Protein AF-A0A0A0B5M6-F1 (afdb_monomer_lite)

InterPro domains:
  IPR036702 ComB-like superfamily [G3DSA:3.90.1560.10] (45-138)
  IPR036702 ComB-like superfamily [SSF142823] (35-129)

Radius of gyration: 24.49 Å; chains: 1; bounding box: 53×31×74 Å

Sequence (138 aa):
MPPNAGRWFTPARARQTGRVTSRDATSAHAQAGHRVRFDWALDGALAVAAGADVAVVVDVLSFTTAVGVALDAGTEVLPYRWADPTAAAFAERHDAVLALPRSVAGPDDLSLSPASIRAASGARAASRVPAASGARAA

Secondary structure (DSSP, 8-state):
--------PPPP---------------TT--TT-SS----HHHHHHHHHTT-S------SSSHHHHHHHHHHTT--EEEE-TT-TTHHHHHHHTT-EEPBPTTT--TTS-BSSHHHHHHTTT--EEEE--GGG-----

pLDDT: mean 72.97, std 17.8, range [26.86, 92.81]

Structure (mmCIF, N/CA/C/O backbone):
data_AF-A0A0A0B5M6-F1
#
_entry.id   AF-A0A0A0B5M6-F1
#
loop_
_atom_site.group_PDB
_atom_site.id
_atom_site.type_symbol
_atom_site.label_atom_id
_atom_site.label_alt_id
_atom_site.label_comp_id
_atom_site.label_asym_id
_atom_site.label_entity_id
_atom_site.label_seq_id
_atom_site.pdbx_PDB_ins_code
_atom_site.Cartn_x
_atom_site.Cartn_y
_atom_site.Cartn_z
_atom_site.occupancy
_atom_site.B_iso_or_equiv
_atom_site.auth_seq_id
_atom_site.auth_comp_id
_atom_site.auth_asym_id
_atom_site.auth_atom_id
_atom_site.pdbx_PDB_model_num
ATOM 1 N N . MET A 1 1 ? 37.784 -22.120 53.382 1.00 26.86 1 MET A N 1
ATOM 2 C CA . MET A 1 1 ? 36.953 -21.602 54.497 1.00 26.86 1 MET A CA 1
ATOM 3 C C . MET A 1 1 ? 36.573 -20.149 54.178 1.00 26.86 1 MET A C 1
ATOM 5 O O . MET A 1 1 ? 37.345 -19.532 53.459 1.00 26.86 1 MET A O 1
ATOM 9 N N . PRO A 1 2 ? 35.404 -19.646 54.619 1.00 50.84 2 PRO A N 1
ATOM 10 C CA . PRO A 1 2 ? 34.186 -19.391 53.809 1.00 50.84 2 PRO A CA 1
ATOM 11 C C . PRO A 1 2 ? 33.722 -17.906 53.977 1.00 50.84 2 PRO A C 1
ATOM 13 O O . PRO A 1 2 ? 34.614 -17.101 54.231 1.00 50.84 2 PRO A O 1
ATOM 16 N N . PRO A 1 3 ? 32.427 -17.470 54.008 1.00 48.94 3 PRO A N 1
ATOM 17 C CA . PRO A 1 3 ? 31.139 -17.843 53.357 1.00 48.94 3 PRO A CA 1
ATOM 18 C C . PRO A 1 3 ? 30.367 -16.628 52.724 1.00 48.94 3 PRO A C 1
ATOM 20 O O . PRO A 1 3 ? 30.765 -15.486 52.920 1.00 48.94 3 PRO A O 1
ATOM 23 N N . ASN A 1 4 ? 29.227 -16.870 52.035 1.00 37.28 4 ASN A N 1
ATOM 24 C CA . ASN A 1 4 ? 27.946 -16.088 52.021 1.00 37.28 4 ASN A CA 1
ATOM 25 C C . ASN A 1 4 ? 27.079 -16.603 50.833 1.00 37.28 4 ASN A C 1
ATOM 27 O O . ASN A 1 4 ? 27.496 -16.451 49.694 1.00 37.28 4 ASN A O 1
ATOM 31 N N . ALA A 1 5 ? 25.972 -17.355 50.933 1.00 36.88 5 ALA A N 1
ATOM 32 C CA . ALA A 1 5 ? 24.769 -17.337 51.786 1.00 36.88 5 ALA A CA 1
ATOM 33 C C . ALA A 1 5 ? 23.761 -16.193 51.514 1.00 36.88 5 ALA A C 1
ATOM 35 O O . ALA A 1 5 ? 23.427 -15.427 52.411 1.00 36.88 5 ALA A O 1
ATOM 36 N N . GLY A 1 6 ? 23.189 -16.141 50.301 1.00 29.83 6 GLY A N 1
ATOM 37 C CA . GLY A 1 6 ? 22.062 -15.260 49.963 1.00 29.83 6 GLY A CA 1
ATOM 38 C C . GLY A 1 6 ? 20.903 -16.002 49.289 1.00 29.83 6 GLY A C 1
ATOM 39 O O . GLY A 1 6 ? 20.967 -16.327 48.111 1.00 29.83 6 GLY A O 1
ATOM 40 N N . ARG A 1 7 ? 19.854 -16.276 50.072 1.00 37.09 7 ARG A N 1
ATOM 41 C CA . ARG A 1 7 ? 18.524 -16.804 49.708 1.00 37.09 7 ARG A CA 1
ATOM 42 C C . ARG A 1 7 ? 17.975 -16.284 48.367 1.00 37.09 7 ARG A C 1
ATOM 44 O O . ARG A 1 7 ? 17.699 -15.095 48.250 1.00 37.09 7 ARG A O 1
ATOM 51 N N . TRP A 1 8 ? 17.620 -17.191 47.455 1.00 32.69 8 TRP A N 1
ATOM 52 C CA . TRP A 1 8 ? 16.614 -16.917 46.425 1.00 32.69 8 TRP A CA 1
ATOM 53 C C . TRP A 1 8 ? 15.273 -17.472 46.897 1.00 32.69 8 TRP A C 1
ATOM 55 O O . TRP A 1 8 ? 15.108 -18.669 47.121 1.00 32.69 8 TRP A O 1
ATOM 65 N N . PHE A 1 9 ? 14.348 -16.551 47.145 1.00 36.62 9 PHE A N 1
ATOM 66 C CA . PHE A 1 9 ? 12.980 -16.809 47.564 1.00 36.62 9 PHE A CA 1
ATOM 67 C C . PHE A 1 9 ? 12.244 -17.716 46.570 1.00 36.62 9 PHE A C 1
ATOM 69 O O . PHE A 1 9 ? 12.148 -17.408 45.386 1.00 36.62 9 PHE A O 1
ATOM 76 N N . THR A 1 10 ? 11.632 -18.781 47.080 1.00 40.97 10 THR A N 1
ATOM 77 C CA . THR A 1 10 ? 10.501 -19.461 46.444 1.00 40.97 10 THR A CA 1
ATOM 78 C C . THR A 1 10 ? 9.261 -18.579 46.617 1.00 40.97 10 THR A C 1
ATOM 80 O O . THR A 1 10 ? 8.893 -18.305 47.764 1.00 40.97 10 THR A O 1
ATOM 83 N N . PRO A 1 11 ? 8.563 -18.133 45.559 1.00 37.88 11 PRO A N 1
ATOM 84 C CA . PRO A 1 11 ? 7.251 -17.543 45.754 1.00 37.88 11 PRO A CA 1
ATOM 85 C C . PRO A 1 11 ? 6.245 -18.668 46.018 1.00 37.88 11 PRO A C 1
ATOM 87 O O . PRO A 1 11 ? 6.011 -19.546 45.185 1.00 37.88 11 PRO A O 1
ATOM 90 N N . ALA A 1 12 ? 5.651 -18.638 47.208 1.00 40.06 12 ALA A N 1
ATOM 91 C CA . ALA A 1 12 ? 4.461 -19.407 47.523 1.00 40.06 12 ALA A CA 1
ATOM 92 C C . ALA A 1 12 ? 3.335 -19.009 46.553 1.00 40.06 12 ALA A C 1
ATOM 94 O O . ALA A 1 12 ? 3.036 -17.826 46.382 1.00 40.06 12 ALA A O 1
ATOM 95 N N . ARG A 1 13 ? 2.697 -20.000 45.917 1.00 48.34 13 ARG A N 1
ATOM 96 C CA . ARG A 1 13 ? 1.476 -19.795 45.126 1.00 48.34 13 ARG A CA 1
ATOM 97 C C . ARG A 1 13 ? 0.351 -19.348 46.058 1.00 48.34 13 ARG A C 1
ATOM 99 O O . ARG A 1 13 ? -0.307 -20.180 46.679 1.00 48.34 13 ARG A O 1
ATOM 106 N N . ALA A 1 14 ? 0.095 -18.048 46.113 1.00 41.50 14 ALA A N 1
ATOM 107 C CA . ALA A 1 14 ? -1.172 -17.538 46.606 1.00 41.50 14 ALA A CA 1
ATOM 108 C C . ALA A 1 14 ? -2.252 -17.863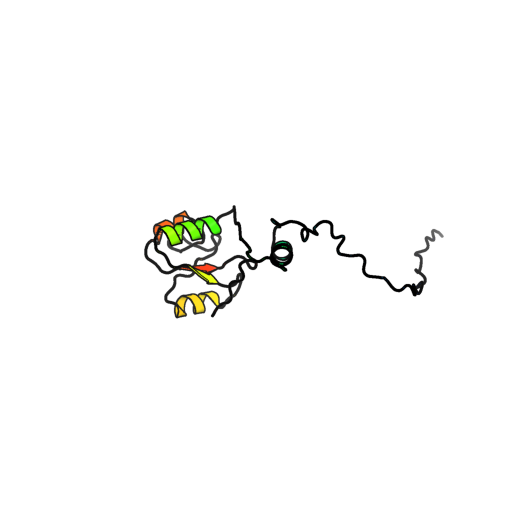 45.563 1.00 41.50 14 ALA A C 1
ATOM 110 O O . ALA A 1 14 ? -2.251 -17.331 44.452 1.00 41.50 14 ALA A O 1
ATOM 111 N N . ARG A 1 15 ? -3.168 -18.777 45.901 1.00 51.28 15 ARG A N 1
ATOM 112 C CA . ARG A 1 15 ? -4.428 -18.936 45.166 1.00 51.28 15 ARG A CA 1
ATOM 113 C C . ARG A 1 15 ? -5.233 -17.658 45.375 1.00 51.28 15 ARG A C 1
ATOM 115 O O . ARG A 1 15 ? -5.810 -17.464 46.439 1.00 51.28 15 ARG A O 1
ATOM 122 N N . GLN A 1 16 ? -5.263 -16.792 44.370 1.00 51.41 16 GLN A N 1
ATOM 123 C CA . GLN A 1 16 ? -6.144 -15.633 44.369 1.00 51.41 16 GLN A CA 1
ATOM 124 C C . GLN A 1 16 ? -7.482 -16.048 43.751 1.00 51.41 16 GLN A C 1
ATOM 126 O O . GLN A 1 16 ? -7.707 -15.952 42.549 1.00 51.41 16 GLN A O 1
ATOM 131 N N . THR A 1 17 ? -8.370 -16.580 44.589 1.00 52.09 17 THR A N 1
ATOM 132 C CA . THR A 1 17 ? -9.794 -16.725 44.275 1.00 52.09 17 THR A CA 1
ATOM 133 C C . THR A 1 17 ? -10.453 -15.360 44.423 1.00 52.09 17 THR A C 1
ATOM 135 O O . THR A 1 17 ? -10.958 -15.007 45.485 1.00 52.09 17 THR A O 1
ATOM 138 N N . GLY A 1 18 ? -10.405 -14.576 43.352 1.00 38.38 18 GLY A N 1
ATOM 139 C CA . GLY A 1 18 ? -11.170 -13.349 43.194 1.00 38.38 18 GLY A CA 1
ATOM 140 C C . GLY A 1 18 ? -11.705 -13.315 41.773 1.00 38.38 18 GLY A C 1
ATOM 141 O O . GLY A 1 18 ? -10.935 -13.389 40.819 1.00 38.38 18 GLY A O 1
ATOM 142 N N . ARG A 1 19 ? -13.027 -13.257 41.619 1.00 50.75 19 ARG A N 1
ATOM 143 C CA . ARG A 1 19 ? -13.675 -13.043 40.324 1.00 50.75 19 ARG A CA 1
ATOM 144 C C . ARG A 1 19 ? -13.234 -11.668 39.822 1.00 50.75 19 ARG A C 1
ATOM 146 O O . ARG A 1 19 ? -13.712 -10.654 40.318 1.00 50.75 19 ARG A O 1
ATOM 153 N N . VAL A 1 20 ? -12.290 -11.641 38.883 1.00 48.09 20 VAL A N 1
ATOM 154 C CA . VAL A 1 20 ? -11.903 -10.421 38.172 1.00 48.09 20 VAL A CA 1
ATOM 155 C C . VAL A 1 20 ? -13.091 -10.042 37.297 1.00 48.09 20 VAL A C 1
ATOM 157 O O . VAL A 1 20 ? -13.305 -10.619 36.235 1.00 48.09 20 VAL A O 1
ATOM 160 N N . THR A 1 21 ? -13.920 -9.116 37.772 1.00 47.16 21 THR A N 1
ATOM 161 C CA . THR A 1 21 ? -14.826 -8.376 36.895 1.00 47.16 21 THR A CA 1
ATOM 162 C C . THR A 1 21 ? -13.942 -7.573 35.950 1.00 47.16 21 THR A C 1
ATOM 164 O O . THR A 1 21 ? -13.091 -6.809 36.409 1.00 47.16 21 THR A O 1
ATOM 167 N N . SER A 1 22 ? -14.070 -7.844 34.652 1.00 46.47 22 SER A N 1
ATOM 168 C CA . SER A 1 22 ? -13.260 -7.280 33.574 1.00 46.47 22 SER A CA 1
ATOM 169 C C . SER A 1 22 ? -13.116 -5.773 33.743 1.00 46.47 22 SER A C 1
ATOM 171 O O . SER A 1 22 ? -14.083 -5.025 33.629 1.00 46.47 22 SER A O 1
ATOM 173 N N . ARG A 1 23 ? -11.897 -5.334 34.054 1.00 47.38 23 ARG A N 1
ATOM 174 C CA . ARG A 1 23 ? -11.530 -3.926 34.006 1.00 47.38 23 ARG A CA 1
ATOM 175 C C . ARG A 1 23 ? -11.517 -3.559 32.522 1.00 47.38 23 ARG A C 1
ATOM 177 O O . ARG A 1 23 ? -10.658 -4.051 31.792 1.00 47.38 23 ARG A O 1
ATOM 184 N N . ASP A 1 24 ? -12.515 -2.800 32.083 1.00 49.19 24 ASP A N 1
ATOM 185 C CA . ASP A 1 24 ? -12.623 -2.312 30.712 1.00 49.19 24 ASP A CA 1
ATOM 186 C C . ASP A 1 24 ? -11.308 -1.651 30.275 1.00 49.19 24 ASP A C 1
ATOM 188 O O . ASP A 1 24 ? -10.803 -0.733 30.925 1.00 49.19 24 ASP A O 1
ATOM 192 N N . ALA A 1 25 ? -10.744 -2.206 29.200 1.00 47.78 25 ALA A N 1
ATOM 193 C CA . ALA A 1 25 ? -9.765 -1.648 28.271 1.00 47.78 25 ALA A CA 1
ATOM 194 C C . ALA A 1 25 ? -8.979 -0.405 28.739 1.00 47.78 25 ALA A C 1
ATOM 196 O O . ALA A 1 25 ? -9.030 0.647 28.113 1.00 47.78 25 ALA A O 1
ATOM 197 N N . THR A 1 26 ? -8.184 -0.525 29.802 1.00 47.97 26 THR A N 1
ATOM 198 C CA . THR A 1 26 ? -7.193 0.498 30.172 1.00 47.97 26 THR A CA 1
ATOM 199 C C . THR A 1 26 ? -5.833 0.112 29.592 1.00 47.97 26 THR A C 1
ATOM 201 O O . THR A 1 26 ? -4.875 -0.137 30.319 1.00 47.97 26 THR A O 1
ATOM 204 N N . SER A 1 27 ? -5.747 -0.014 28.264 1.00 59.97 27 SER A N 1
ATOM 205 C CA . SER A 1 27 ? -4.439 0.039 27.607 1.00 59.97 27 SER A CA 1
ATOM 206 C C . SER A 1 27 ? -4.095 1.515 27.396 1.00 59.97 27 SER A C 1
ATOM 208 O O . SER A 1 27 ? -4.981 2.320 27.106 1.00 59.97 27 SER A O 1
ATOM 210 N N . ALA A 1 28 ? -2.819 1.888 27.508 1.00 52.88 28 ALA A N 1
ATOM 211 C CA . ALA A 1 28 ? -2.354 3.243 27.186 1.00 52.88 28 ALA A CA 1
ATOM 212 C C . ALA A 1 28 ? -2.630 3.655 25.716 1.00 52.88 28 ALA A C 1
ATOM 214 O O . ALA A 1 28 ? -2.394 4.799 25.346 1.00 52.88 28 ALA A O 1
ATOM 215 N N . HIS A 1 29 ? -3.161 2.734 24.898 1.00 57.59 29 HIS A N 1
ATOM 216 C CA . HIS A 1 29 ? -3.501 2.887 23.484 1.00 57.59 29 HIS A CA 1
ATOM 217 C C . HIS A 1 29 ? -5.011 2.735 23.211 1.00 57.59 29 HIS A C 1
ATOM 219 O O . HIS A 1 29 ? -5.414 2.560 22.062 1.00 57.59 29 HIS A O 1
ATOM 225 N N . ALA A 1 30 ? -5.871 2.747 24.237 1.00 68.25 30 ALA A N 1
ATOM 226 C CA . ALA A 1 30 ? -7.312 2.571 24.060 1.00 68.25 30 ALA A CA 1
ATOM 227 C C . ALA A 1 30 ? -7.946 3.812 23.402 1.00 68.25 30 ALA A C 1
ATOM 229 O O . ALA A 1 30 ? -8.447 4.711 24.069 1.00 68.25 30 ALA A O 1
ATOM 230 N N . GLN A 1 31 ? -7.935 3.855 22.068 1.00 81.44 31 GLN A N 1
ATOM 231 C CA . GLN A 1 31 ? -8.477 4.970 21.285 1.00 81.44 31 GLN A CA 1
ATOM 232 C C . GLN A 1 31 ? -9.967 4.804 20.931 1.00 81.44 31 GLN A C 1
ATOM 234 O O . GLN A 1 31 ? -10.516 5.630 20.211 1.00 81.44 31 GLN A O 1
ATOM 239 N N . ALA A 1 32 ? -10.638 3.755 21.424 1.00 78.94 32 ALA A N 1
ATOM 240 C CA . ALA A 1 32 ? -11.996 3.369 21.015 1.00 78.94 32 ALA A CA 1
ATOM 241 C C . ALA A 1 32 ? -13.062 4.469 21.203 1.00 78.94 32 ALA A C 1
ATOM 243 O O . ALA A 1 32 ? -14.040 4.500 20.464 1.00 78.94 32 ALA A O 1
ATOM 244 N N . GLY A 1 33 ? -12.868 5.388 22.157 1.00 83.06 33 GLY A N 1
ATOM 245 C CA . GLY A 1 33 ? -13.765 6.529 22.374 1.00 83.06 33 GLY A CA 1
ATOM 246 C C . GLY A 1 33 ? -13.603 7.679 21.370 1.00 83.06 33 GLY A C 1
ATOM 247 O O . GLY A 1 33 ? -14.403 8.614 21.384 1.00 83.06 33 GLY A O 1
ATOM 248 N N . HIS A 1 34 ? -12.584 7.648 20.505 1.00 85.75 34 HIS A N 1
ATOM 249 C CA . HIS A 1 34 ? -12.309 8.710 19.541 1.00 85.75 34 HIS A CA 1
ATOM 250 C C . HIS A 1 34 ? -12.856 8.377 18.152 1.00 85.75 34 HIS A C 1
ATOM 252 O O . HIS A 1 34 ? -12.686 7.274 17.635 1.00 85.75 34 HIS A O 1
ATOM 258 N N . ARG A 1 35 ? -13.458 9.383 17.507 1.00 87.25 35 ARG A N 1
ATOM 259 C CA . ARG A 1 35 ? -13.944 9.276 16.120 1.00 87.25 35 ARG A CA 1
ATOM 260 C C . ARG A 1 35 ? -12.809 9.091 15.114 1.00 87.25 35 ARG A C 1
ATOM 262 O O . ARG A 1 35 ? -12.973 8.371 14.139 1.00 87.25 35 ARG A O 1
ATOM 269 N N . VAL A 1 36 ? -11.683 9.759 15.350 1.00 90.25 36 VAL A N 1
ATOM 270 C CA . VAL A 1 36 ? -10.459 9.619 14.560 1.00 90.25 36 VAL A CA 1
ATOM 271 C C . VAL A 1 36 ? -9.415 8.987 15.460 1.00 90.25 36 VAL A C 1
ATOM 273 O O . VAL A 1 36 ? -9.172 9.470 16.564 1.00 90.25 36 VAL A O 1
ATOM 276 N N . ARG A 1 37 ? -8.837 7.892 14.981 1.00 91.19 37 ARG A N 1
ATOM 277 C CA . ARG A 1 37 ? -7.844 7.080 15.678 1.00 91.19 37 ARG A CA 1
ATOM 278 C C . ARG A 1 37 ? -6.654 6.921 14.748 1.00 91.19 37 ARG A C 1
ATOM 280 O O . ARG A 1 37 ? -6.843 6.846 13.534 1.00 91.19 37 ARG A O 1
ATOM 287 N N . PHE A 1 38 ? -5.450 6.880 15.292 1.00 90.88 38 PHE A N 1
ATOM 288 C CA . PHE A 1 38 ? -4.250 6.664 14.493 1.00 90.88 38 PHE A CA 1
ATOM 289 C C . PHE A 1 38 ? -3.231 5.876 15.301 1.00 90.88 38 PHE A C 1
ATOM 291 O O . PHE A 1 38 ? -3.114 6.050 16.510 1.00 90.88 38 PHE A O 1
ATOM 298 N N . ASP A 1 39 ? -2.483 5.018 14.630 1.00 89.62 39 ASP A N 1
ATOM 299 C CA . ASP A 1 39 ? -1.400 4.267 15.246 1.00 89.62 39 ASP A CA 1
ATOM 300 C C . ASP A 1 39 ? -0.422 3.819 14.153 1.00 89.62 39 ASP A C 1
ATOM 302 O O . ASP A 1 39 ? -0.653 4.051 12.961 1.00 89.62 39 ASP A O 1
ATOM 306 N N . TRP A 1 40 ? 0.674 3.194 14.560 1.00 86.75 40 TRP A N 1
ATOM 307 C CA . TRP A 1 40 ? 1.756 2.762 13.688 1.00 86.75 40 TRP A CA 1
ATOM 308 C C . TRP A 1 40 ? 1.954 1.251 13.755 1.00 86.75 40 TRP A C 1
ATOM 310 O O . TRP A 1 40 ? 1.498 0.570 14.674 1.00 86.75 40 TRP A O 1
ATOM 320 N N . ALA A 1 41 ? 2.702 0.737 12.778 1.00 82.81 41 ALA A N 1
ATOM 321 C CA . ALA A 1 41 ? 2.975 -0.688 12.618 1.00 82.81 41 ALA A CA 1
ATOM 322 C C . ALA A 1 41 ? 1.698 -1.546 12.479 1.00 82.81 41 ALA A C 1
ATOM 324 O O . ALA A 1 41 ? 0.578 -1.046 12.378 1.00 82.81 41 ALA A O 1
ATOM 325 N N . LEU A 1 42 ? 1.879 -2.867 12.384 1.00 82.38 42 LEU A N 1
ATOM 326 C CA . LEU A 1 42 ? 0.780 -3.795 12.120 1.00 82.38 42 LEU A CA 1
ATOM 327 C C . LEU A 1 42 ? -0.206 -3.869 13.292 1.00 82.38 42 LEU A C 1
ATOM 329 O O . LEU A 1 42 ? -1.409 -3.781 13.072 1.00 82.38 42 LEU A O 1
ATOM 333 N N . ASP A 1 43 ? 0.295 -3.989 14.521 1.00 84.19 43 ASP A N 1
ATOM 334 C CA . ASP A 1 43 ? -0.556 -4.143 15.706 1.00 84.19 43 ASP A CA 1
ATOM 335 C C . ASP A 1 43 ? -1.427 -2.905 15.945 1.00 84.19 43 ASP A C 1
ATOM 337 O O . ASP A 1 43 ? -2.629 -3.027 16.186 1.00 84.19 43 ASP A O 1
ATOM 341 N N . GLY A 1 44 ? -0.848 -1.710 15.794 1.00 86.69 44 GLY A N 1
ATOM 342 C CA . GLY A 1 44 ? -1.581 -0.451 15.881 1.00 86.69 44 GLY A CA 1
ATOM 343 C C . GLY A 1 44 ? -2.635 -0.325 14.781 1.00 86.69 44 GLY A C 1
ATOM 344 O O . GLY A 1 44 ? -3.779 0.036 15.053 1.00 86.69 44 GLY A O 1
ATOM 345 N N . ALA A 1 45 ? -2.299 -0.703 13.544 1.00 85.88 45 ALA A N 1
ATOM 346 C CA . ALA A 1 45 ? -3.264 -0.694 12.451 1.00 85.88 45 ALA A CA 1
ATOM 347 C C . ALA A 1 45 ? -4.437 -1.658 12.688 1.00 85.88 45 ALA A C 1
ATOM 349 O O . ALA A 1 45 ? -5.584 -1.286 12.445 1.00 85.88 45 ALA A O 1
ATOM 350 N N . LEU A 1 46 ? -4.180 -2.866 13.204 1.00 85.94 46 LEU A N 1
ATOM 351 C CA . LEU A 1 46 ? -5.234 -3.822 13.562 1.00 85.94 46 LEU A CA 1
ATOM 352 C C . LEU A 1 46 ? -6.122 -3.284 14.693 1.00 85.94 46 LEU A C 1
ATOM 354 O O . LEU A 1 46 ? -7.345 -3.417 14.628 1.00 85.94 46 LEU A O 1
ATOM 358 N N . ALA A 1 47 ? -5.529 -2.634 15.697 1.00 86.50 47 ALA A N 1
ATOM 359 C CA . ALA A 1 47 ? -6.267 -2.015 16.796 1.00 86.50 47 ALA A CA 1
ATOM 360 C C . ALA A 1 47 ? -7.134 -0.828 16.336 1.00 86.50 47 ALA A C 1
ATOM 362 O O . ALA A 1 47 ? -8.271 -0.679 16.787 1.00 86.50 47 ALA A O 1
ATOM 363 N N . VAL A 1 48 ? -6.626 0.003 15.421 1.00 87.75 48 VAL A N 1
ATOM 364 C CA . VAL A 1 48 ? -7.364 1.138 14.844 1.00 87.75 48 VAL A CA 1
ATOM 365 C C . VAL A 1 48 ? -8.473 0.665 13.906 1.00 87.75 48 VAL A C 1
ATOM 367 O O . VAL A 1 48 ? -9.580 1.197 13.970 1.00 87.75 48 VAL A O 1
ATOM 370 N N . ALA A 1 49 ? -8.205 -0.338 13.068 1.00 86.75 49 ALA A N 1
ATOM 371 C CA . ALA A 1 49 ? -9.177 -0.873 12.116 1.00 86.75 49 ALA A CA 1
ATOM 372 C C . ALA A 1 49 ? -10.338 -1.606 12.806 1.00 86.75 49 ALA A C 1
ATOM 374 O O . ALA A 1 49 ? -11.451 -1.636 12.278 1.00 86.75 49 ALA A O 1
ATOM 375 N N . ALA A 1 50 ? -10.111 -2.178 13.993 1.00 85.69 50 ALA A N 1
ATOM 376 C CA . ALA A 1 50 ? -11.159 -2.831 14.765 1.00 85.69 50 ALA A CA 1
ATOM 377 C C . ALA A 1 50 ? -12.306 -1.850 15.079 1.00 85.69 50 ALA A C 1
ATOM 379 O O . ALA A 1 50 ? -12.137 -0.844 15.776 1.00 85.69 50 ALA A O 1
ATOM 380 N N . GLY A 1 51 ? -13.491 -2.142 14.536 1.00 83.88 51 GLY A N 1
ATOM 381 C CA . GLY A 1 51 ? -14.687 -1.312 14.699 1.00 83.88 51 GLY A CA 1
ATOM 382 C C . GLY A 1 51 ? -14.606 0.058 14.019 1.00 83.88 51 GLY A C 1
ATOM 383 O O . GLY A 1 51 ? -15.301 0.975 14.444 1.00 83.88 51 GLY A O 1
ATOM 384 N N . ALA A 1 52 ? -13.719 0.254 13.040 1.00 87.00 52 ALA A N 1
ATOM 385 C CA . ALA A 1 52 ? -13.730 1.439 12.185 1.00 87.00 52 ALA A CA 1
ATOM 386 C C . ALA A 1 52 ? -14.568 1.184 10.926 1.00 87.00 52 ALA A C 1
ATOM 388 O O . ALA A 1 52 ? -14.444 0.128 10.311 1.00 87.00 52 ALA A O 1
ATOM 389 N N . ASP A 1 53 ? -15.367 2.170 10.513 1.00 90.06 53 ASP A N 1
ATOM 390 C CA . ASP A 1 53 ? -16.077 2.119 9.226 1.00 90.06 53 ASP A CA 1
ATOM 391 C C . ASP A 1 53 ? -15.107 2.254 8.041 1.00 90.06 53 ASP A C 1
ATOM 393 O O . ASP A 1 53 ? -15.308 1.666 6.981 1.00 90.06 53 ASP A O 1
ATOM 397 N N . VAL A 1 54 ? -14.038 3.038 8.224 1.00 88.94 54 VAL A N 1
ATOM 398 C CA . VAL A 1 54 ? -13.007 3.316 7.218 1.00 88.94 54 VAL A CA 1
ATOM 399 C C . VAL A 1 54 ? -11.637 3.327 7.891 1.00 88.94 54 VAL A C 1
ATOM 401 O O . VAL A 1 54 ? -11.463 3.947 8.940 1.00 88.94 54 VAL A O 1
ATOM 404 N N . ALA A 1 55 ? -10.653 2.685 7.259 1.00 88.62 55 ALA A N 1
ATOM 405 C CA . ALA A 1 55 ? -9.248 2.748 7.648 1.00 88.62 55 ALA A CA 1
ATOM 406 C C . ALA A 1 55 ? -8.417 3.371 6.518 1.00 88.62 55 ALA A C 1
ATOM 408 O O . ALA A 1 55 ? -8.576 3.009 5.353 1.00 88.62 55 ALA A O 1
ATOM 409 N N . VAL A 1 56 ? -7.524 4.300 6.867 1.00 88.12 56 VAL A N 1
ATOM 410 C CA . VAL A 1 56 ? -6.633 4.982 5.918 1.00 88.12 56 VAL A CA 1
ATOM 411 C C . VAL A 1 56 ? -5.193 4.604 6.239 1.00 88.12 56 VAL A C 1
ATOM 413 O O . VAL A 1 56 ? -4.713 4.860 7.341 1.00 88.12 56 VAL A O 1
ATOM 416 N N . VAL A 1 57 ? -4.498 4.006 5.271 1.00 84.94 57 VAL A N 1
ATOM 417 C CA . VAL A 1 57 ? -3.059 3.734 5.374 1.00 84.94 57 VAL A CA 1
ATOM 418 C C . VAL A 1 57 ? -2.301 4.961 4.890 1.00 84.94 57 VAL A C 1
ATOM 420 O O . VAL A 1 57 ? -2.515 5.418 3.770 1.00 84.94 57 VAL A O 1
ATOM 423 N N . VAL A 1 58 ? -1.403 5.477 5.726 1.00 82.88 58 VAL A N 1
ATOM 424 C CA . VAL A 1 58 ? -0.508 6.587 5.389 1.00 82.88 58 VAL A CA 1
ATOM 425 C C . VAL A 1 58 ? 0.923 6.068 5.432 1.00 82.88 58 VAL A C 1
ATOM 427 O O . VAL A 1 58 ? 1.380 5.621 6.482 1.00 82.88 58 VAL A O 1
ATOM 430 N N . ASP A 1 59 ? 1.639 6.136 4.309 1.00 80.31 59 ASP A N 1
ATOM 431 C CA . ASP A 1 59 ? 3.080 5.883 4.275 1.00 80.31 59 ASP A CA 1
ATOM 432 C C . ASP A 1 59 ? 3.824 7.138 3.817 1.00 80.31 59 ASP A C 1
ATOM 434 O O . ASP A 1 59 ? 3.888 7.461 2.630 1.00 80.31 59 ASP A O 1
ATOM 438 N N . VAL A 1 60 ? 4.432 7.827 4.779 1.00 70.69 60 VAL A N 1
ATOM 439 C CA . VAL A 1 60 ? 5.243 9.023 4.528 1.00 70.69 60 VAL A CA 1
ATOM 440 C C . VAL A 1 60 ? 6.561 8.719 3.814 1.00 70.69 60 VAL A C 1
ATOM 442 O O . VAL A 1 60 ? 7.186 9.637 3.289 1.00 70.69 60 VAL A O 1
ATOM 445 N N . LEU A 1 61 ? 7.006 7.459 3.781 1.00 68.19 61 LEU A N 1
ATOM 446 C CA . LEU A 1 61 ? 8.324 7.115 3.266 1.00 68.19 61 LEU A CA 1
ATOM 447 C C . LEU A 1 61 ? 8.335 6.860 1.768 1.00 68.19 61 LEU A C 1
ATOM 449 O O . LEU A 1 61 ? 9.347 7.211 1.167 1.00 68.19 61 LEU A O 1
ATOM 453 N N . SER A 1 62 ? 7.282 6.302 1.146 1.00 71.44 62 SER A N 1
ATOM 454 C CA . SER A 1 62 ? 7.080 6.333 -0.323 1.00 71.44 62 SER A CA 1
ATOM 455 C C . SER A 1 62 ? 5.794 5.701 -0.843 1.00 71.44 62 SER A C 1
ATOM 457 O O . SER A 1 62 ? 5.354 6.096 -1.920 1.00 71.44 62 SER A O 1
ATOM 459 N N . PHE A 1 63 ? 5.234 4.693 -0.174 1.00 78.62 63 PHE A N 1
ATOM 460 C CA . PHE A 1 63 ? 4.246 3.801 -0.784 1.00 78.62 63 PHE A CA 1
ATOM 461 C C . PHE A 1 63 ? 2.987 4.538 -1.245 1.00 78.62 63 PHE A C 1
ATOM 463 O O . PHE A 1 63 ? 2.625 4.437 -2.414 1.00 78.62 63 PHE A O 1
ATOM 470 N N . THR A 1 64 ? 2.344 5.330 -0.381 1.00 80.62 64 THR A N 1
ATOM 471 C CA . THR A 1 64 ? 1.101 6.026 -0.762 1.00 80.62 64 THR A CA 1
ATOM 472 C C . THR A 1 64 ? 1.341 7.080 -1.839 1.00 80.62 64 THR A C 1
ATOM 474 O O . THR A 1 64 ? 0.512 7.247 -2.729 1.00 80.62 64 THR A O 1
ATOM 477 N N . THR A 1 65 ? 2.506 7.733 -1.826 1.00 85.56 65 THR A N 1
ATOM 478 C CA . THR A 1 65 ? 2.920 8.660 -2.891 1.00 85.56 65 THR A CA 1
ATOM 479 C C . THR A 1 65 ? 3.145 7.931 -4.216 1.00 85.56 65 THR A C 1
ATOM 481 O O . THR A 1 65 ? 2.742 8.420 -5.266 1.00 85.56 65 THR A O 1
ATOM 484 N N . ALA A 1 66 ? 3.780 6.761 -4.180 1.00 84.88 66 ALA A N 1
ATOM 485 C CA . ALA A 1 66 ? 4.045 5.929 -5.346 1.00 84.88 66 ALA A CA 1
ATOM 486 C C . ALA A 1 66 ? 2.734 5.425 -5.978 1.00 84.88 66 ALA A C 1
ATOM 488 O O . ALA A 1 66 ? 2.560 5.532 -7.188 1.00 84.88 66 ALA A O 1
ATOM 489 N N . VAL A 1 67 ? 1.781 4.972 -5.155 1.00 85.12 67 VAL A N 1
ATOM 490 C CA . VAL A 1 67 ? 0.437 4.583 -5.610 1.00 85.12 67 VAL A CA 1
ATOM 491 C C . VAL A 1 67 ? -0.301 5.768 -6.231 1.00 85.12 67 VAL A C 1
ATOM 493 O O . VAL A 1 67 ? -0.817 5.627 -7.333 1.00 85.12 67 VAL A O 1
ATOM 496 N N . GLY A 1 68 ? -0.314 6.938 -5.582 1.00 86.69 68 GLY A N 1
ATOM 497 C CA . GLY A 1 68 ? -0.956 8.134 -6.142 1.00 86.69 68 GLY A CA 1
ATOM 498 C C . GLY A 1 68 ? -0.386 8.510 -7.511 1.00 86.69 68 GLY A C 1
ATOM 499 O O . GLY A 1 68 ? -1.126 8.668 -8.471 1.00 86.69 68 GLY A O 1
ATOM 500 N N . VAL A 1 69 ? 0.943 8.526 -7.630 1.00 87.38 69 VAL A N 1
ATOM 501 C CA . VAL A 1 69 ? 1.637 8.795 -8.896 1.00 87.38 69 VAL A CA 1
ATOM 502 C C . VAL A 1 69 ? 1.324 7.756 -9.981 1.00 87.38 69 VAL A C 1
ATOM 504 O O . VAL A 1 69 ? 1.208 8.131 -11.144 1.00 87.38 69 VAL A O 1
ATOM 507 N N . ALA A 1 70 ? 1.189 6.473 -9.631 1.00 85.31 70 ALA A N 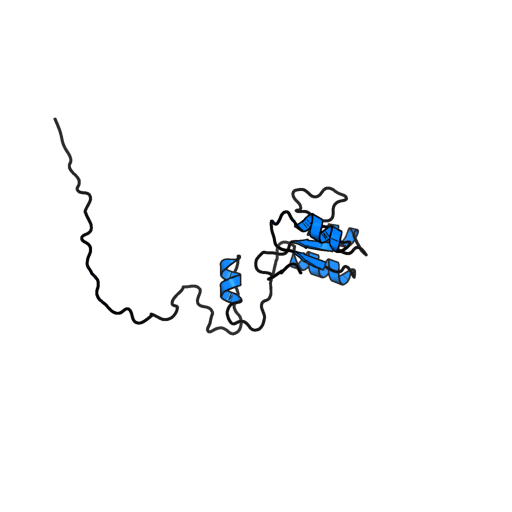1
ATOM 508 C CA . ALA A 1 70 ? 0.801 5.429 -10.582 1.00 85.31 70 ALA A CA 1
ATOM 509 C C . ALA A 1 70 ? -0.616 5.669 -11.117 1.00 85.31 70 ALA A C 1
ATOM 511 O O . ALA A 1 70 ? -0.838 5.657 -12.326 1.00 85.31 70 ALA A O 1
ATOM 512 N N . LEU A 1 71 ? -1.561 5.930 -10.211 1.00 88.12 71 LEU A N 1
ATOM 513 C CA . LEU A 1 71 ? -2.958 6.167 -10.561 1.00 88.12 71 LEU A CA 1
ATOM 514 C C . LEU A 1 71 ? -3.116 7.430 -11.418 1.00 88.12 71 LEU A C 1
ATOM 516 O O . LEU A 1 71 ? -3.821 7.390 -12.423 1.00 88.12 71 LEU A O 1
ATOM 520 N N . ASP A 1 72 ? -2.402 8.510 -11.085 1.00 87.44 72 ASP A N 1
ATOM 521 C CA . ASP A 1 72 ? -2.376 9.747 -11.879 1.00 87.44 72 ASP A CA 1
ATOM 522 C C . ASP A 1 72 ? -1.829 9.521 -13.301 1.00 87.44 72 ASP A C 1
ATOM 524 O O . ASP A 1 72 ? -2.223 10.212 -14.239 1.00 87.44 72 ASP A O 1
ATOM 528 N N . ALA A 1 73 ? -0.942 8.535 -13.480 1.00 84.12 73 ALA A N 1
ATOM 529 C CA . ALA A 1 73 ? -0.405 8.126 -14.778 1.00 84.12 73 ALA A CA 1
ATOM 530 C C . ALA A 1 73 ? -1.289 7.098 -15.519 1.00 84.12 73 ALA A C 1
ATOM 532 O O . ALA A 1 73 ? -0.912 6.627 -16.593 1.00 84.12 73 ALA A O 1
ATOM 533 N N . GLY A 1 74 ? -2.451 6.733 -14.964 1.00 83.50 74 GLY A N 1
ATOM 534 C CA . GLY A 1 74 ? -3.361 5.738 -15.541 1.00 83.50 74 GLY A CA 1
ATOM 535 C C . GLY A 1 74 ? -2.940 4.281 -15.317 1.00 83.50 74 GLY A C 1
ATOM 536 O O . GLY A 1 74 ? -3.509 3.380 -15.933 1.00 83.50 74 GLY A O 1
ATOM 537 N N . THR A 1 75 ? -1.961 4.025 -14.447 1.00 85.00 75 THR A N 1
ATOM 538 C CA . THR A 1 75 ? -1.523 2.670 -14.099 1.00 85.00 75 THR A CA 1
ATOM 539 C C . THR A 1 75 ? -2.485 2.041 -13.098 1.00 85.00 75 THR A C 1
ATOM 541 O O . THR A 1 75 ? -2.696 2.556 -12.000 1.00 85.00 75 THR A O 1
ATOM 544 N N . GLU A 1 76 ? -3.022 0.870 -13.439 1.00 86.31 76 GLU A N 1
ATOM 545 C CA . GLU A 1 76 ? -3.741 0.038 -12.477 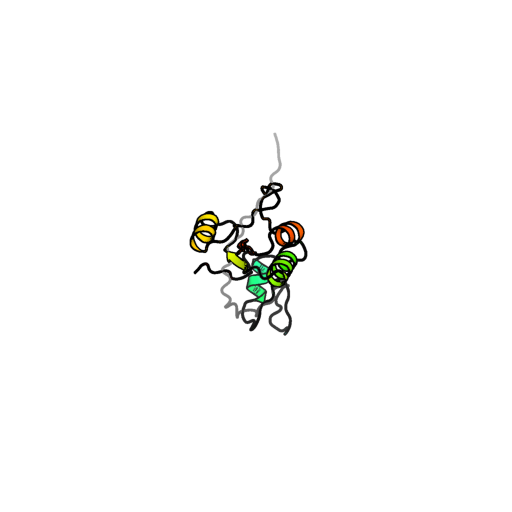1.00 86.31 76 GLU A CA 1
ATOM 546 C C . GLU A 1 76 ? -2.751 -0.593 -11.493 1.00 86.31 76 GLU A C 1
ATOM 548 O O . GLU A 1 76 ? -1.773 -1.231 -11.897 1.00 86.31 76 GLU A O 1
ATOM 553 N N . VAL A 1 77 ? -3.019 -0.409 -10.199 1.00 86.69 77 VAL A N 1
ATOM 554 C CA . VAL A 1 77 ? -2.195 -0.936 -9.113 1.00 86.69 77 VAL A CA 1
ATOM 555 C C . VAL A 1 77 ? -2.892 -2.130 -8.478 1.00 86.69 77 VAL A C 1
ATOM 557 O O . VAL A 1 77 ? -3.940 -1.980 -7.852 1.00 86.69 77 VAL A O 1
ATOM 560 N N . LEU A 1 78 ? -2.281 -3.310 -8.585 1.00 88.69 78 LEU A N 1
ATOM 561 C CA . LEU A 1 78 ? -2.784 -4.527 -7.949 1.00 88.69 78 LEU A CA 1
ATOM 562 C C . LEU A 1 78 ? -2.110 -4.714 -6.587 1.00 88.69 78 LEU A C 1
ATOM 564 O O . 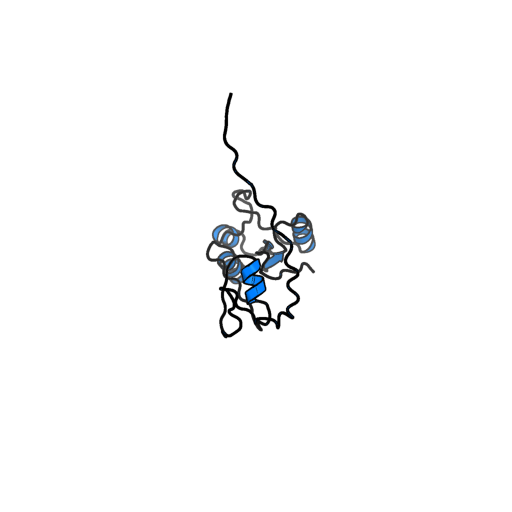LEU A 1 78 ? -0.899 -4.960 -6.544 1.00 88.69 78 LEU A O 1
ATOM 568 N N . PRO A 1 79 ? -2.846 -4.580 -5.471 1.00 86.06 79 PRO A N 1
ATOM 569 C CA . PRO A 1 79 ? -2.258 -4.715 -4.156 1.00 86.06 79 PRO A CA 1
ATOM 570 C C . PRO A 1 79 ? -2.033 -6.193 -3.820 1.00 86.06 79 PRO A C 1
ATOM 572 O O . PRO A 1 79 ? -2.933 -7.023 -3.948 1.00 86.06 79 PRO A O 1
ATOM 575 N N . TYR A 1 80 ? -0.833 -6.527 -3.352 1.00 85.38 80 TYR A N 1
ATOM 576 C CA . TYR A 1 80 ? -0.467 -7.895 -2.994 1.00 85.38 80 TYR A CA 1
ATOM 577 C C . TYR A 1 80 ? 0.167 -7.977 -1.605 1.00 85.38 80 TYR A C 1
ATOM 579 O O . TYR A 1 80 ? 0.844 -7.049 -1.154 1.00 85.38 80 TYR A O 1
ATOM 587 N N . ARG A 1 81 ? -0.037 -9.110 -0.922 1.00 82.12 81 ARG A N 1
ATOM 588 C CA . ARG A 1 81 ? 0.483 -9.351 0.432 1.00 82.12 81 ARG A CA 1
ATOM 589 C C . ARG A 1 81 ? 2.007 -9.182 0.509 1.00 82.12 81 ARG A C 1
ATOM 591 O O . ARG A 1 81 ? 2.755 -9.626 -0.366 1.00 82.12 81 ARG A O 1
ATOM 598 N N . TRP A 1 82 ? 2.464 -8.536 1.580 1.00 77.19 82 TRP A N 1
ATOM 599 C CA . TRP A 1 82 ? 3.884 -8.297 1.836 1.00 77.19 82 TRP A CA 1
ATOM 600 C C . TRP A 1 82 ? 4.664 -9.600 2.068 1.00 77.19 82 TRP A C 1
ATOM 602 O O . TRP A 1 82 ? 4.138 -10.544 2.650 1.00 77.19 82 TRP A O 1
ATOM 612 N N . ALA A 1 83 ? 5.939 -9.609 1.657 1.00 76.38 83 ALA A N 1
ATOM 613 C CA . ALA A 1 83 ? 6.912 -10.689 1.880 1.00 76.38 83 ALA A CA 1
ATOM 614 C C . ALA A 1 83 ? 6.476 -12.093 1.426 1.00 76.38 83 ALA A C 1
ATOM 616 O O . ALA A 1 83 ? 7.005 -13.091 1.910 1.00 76.38 83 ALA A O 1
ATOM 617 N N . ASP A 1 84 ? 5.558 -12.177 0.467 1.00 82.69 84 ASP A N 1
ATOM 618 C CA . ASP A 1 84 ? 5.104 -13.461 -0.036 1.00 82.69 84 ASP A CA 1
ATOM 619 C C . ASP A 1 84 ? 5.781 -13.844 -1.369 1.00 82.69 84 ASP A C 1
ATOM 621 O O . ASP A 1 84 ? 5.811 -13.033 -2.310 1.00 82.69 84 ASP A O 1
ATOM 625 N N . PRO A 1 85 ? 6.327 -15.073 -1.478 1.00 84.88 85 PRO A N 1
ATOM 626 C CA . PRO A 1 85 ? 7.067 -15.511 -2.659 1.00 84.88 85 PRO A CA 1
ATOM 627 C C . PRO A 1 85 ? 6.180 -15.708 -3.895 1.00 84.88 85 PRO A C 1
ATOM 629 O O . PRO A 1 85 ? 6.683 -15.681 -5.013 1.00 84.88 85 PRO A O 1
ATOM 632 N N . THR A 1 86 ? 4.861 -15.849 -3.734 1.00 90.12 86 THR A N 1
ATOM 633 C CA . THR A 1 86 ? 3.927 -16.078 -4.852 1.00 90.12 86 THR A CA 1
ATOM 634 C C . THR A 1 86 ? 3.510 -14.791 -5.578 1.00 90.12 86 THR A C 1
ATOM 636 O O . THR A 1 86 ? 2.736 -14.843 -6.533 1.00 90.12 86 THR A O 1
ATOM 639 N N . ALA A 1 87 ? 4.074 -13.640 -5.186 1.00 87.81 87 ALA A N 1
ATOM 640 C CA . ALA A 1 87 ? 3.823 -12.342 -5.815 1.00 87.81 87 ALA A CA 1
ATOM 641 C C . ALA A 1 87 ? 4.208 -12.295 -7.304 1.00 87.81 87 ALA A C 1
ATOM 643 O O . ALA A 1 87 ? 3.494 -11.678 -8.086 1.00 87.81 87 ALA A O 1
ATOM 644 N N . ALA A 1 88 ? 5.303 -12.954 -7.701 1.00 88.62 88 ALA A N 1
ATOM 645 C CA . ALA A 1 88 ? 5.739 -12.987 -9.101 1.00 88.62 88 ALA A CA 1
ATOM 646 C C . ALA A 1 88 ? 4.715 -13.716 -9.981 1.00 88.62 88 ALA A C 1
ATOM 648 O O . ALA A 1 88 ? 4.211 -13.151 -10.944 1.00 88.62 88 ALA A O 1
ATOM 649 N N . ALA A 1 89 ? 4.296 -14.910 -9.556 1.00 91.75 89 ALA A N 1
ATOM 650 C CA . ALA A 1 89 ? 3.260 -15.671 -10.247 1.00 91.75 89 ALA A CA 1
ATOM 651 C C . ALA A 1 89 ? 1.909 -14.934 -10.281 1.00 91.75 89 ALA A C 1
ATOM 653 O O . ALA A 1 89 ? 1.137 -15.097 -11.219 1.00 91.75 89 ALA A O 1
ATOM 654 N N . PHE A 1 90 ? 1.580 -14.149 -9.249 1.00 90.50 90 PHE A N 1
ATOM 655 C CA . PHE A 1 90 ? 0.388 -13.299 -9.264 1.00 90.50 90 PHE A CA 1
ATOM 656 C C . PHE A 1 90 ? 0.503 -12.194 -10.320 1.00 90.50 90 PHE A C 1
ATOM 658 O O . PHE A 1 90 ? -0.421 -12.016 -11.105 1.00 90.50 90 PHE A O 1
ATOM 665 N N . ALA A 1 91 ? 1.637 -11.495 -10.372 1.00 89.94 91 ALA A N 1
ATOM 666 C CA . ALA A 1 91 ? 1.878 -10.449 -11.358 1.00 89.94 91 ALA A CA 1
ATOM 667 C C . ALA A 1 91 ? 1.784 -11.000 -12.793 1.00 89.94 91 ALA A C 1
ATOM 669 O O . ALA A 1 91 ? 1.047 -10.450 -13.605 1.00 89.94 91 ALA A O 1
ATOM 670 N N . GLU A 1 92 ? 2.402 -12.155 -13.059 1.00 91.12 92 GLU A N 1
ATOM 671 C CA . GLU A 1 92 ? 2.304 -12.859 -14.346 1.00 91.12 92 GLU A CA 1
ATOM 672 C C . GLU A 1 92 ? 0.857 -13.209 -14.721 1.00 91.12 92 GLU A C 1
ATOM 674 O O . GLU A 1 92 ? 0.424 -12.937 -15.838 1.00 91.12 92 GLU A O 1
ATOM 679 N N . ARG A 1 93 ? 0.070 -13.768 -13.788 1.00 92.81 93 ARG A N 1
ATOM 680 C CA . ARG A 1 93 ? -1.342 -14.116 -14.0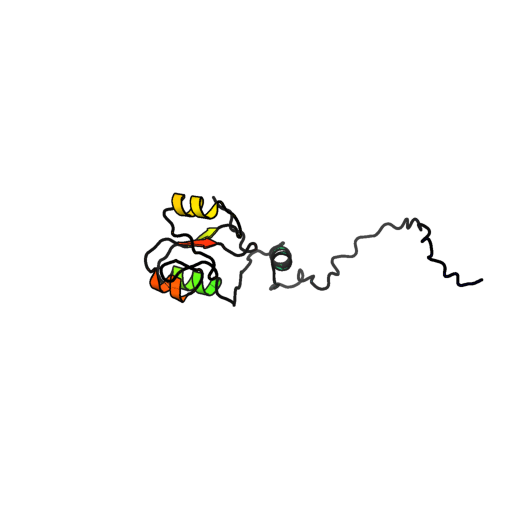45 1.00 92.81 93 ARG A CA 1
ATOM 681 C C . ARG A 1 93 ? -2.214 -12.913 -14.403 1.00 92.81 93 ARG A C 1
ATOM 683 O O . ARG A 1 93 ? -3.244 -13.096 -15.046 1.00 92.81 93 ARG A O 1
ATOM 690 N N . HIS A 1 94 ? -1.835 -11.720 -13.955 1.00 88.56 94 HIS A N 1
ATOM 691 C CA . HIS A 1 94 ? -2.583 -10.485 -14.174 1.00 88.56 94 HIS A CA 1
ATOM 692 C C . HIS A 1 94 ? -1.948 -9.563 -15.223 1.00 88.56 94 HIS A C 1
ATOM 694 O O . HIS A 1 94 ? -2.380 -8.414 -15.332 1.00 88.56 94 HIS A O 1
ATOM 700 N N . ASP A 1 95 ? -0.951 -10.052 -15.971 1.00 88.56 95 ASP A N 1
ATOM 701 C CA . ASP A 1 95 ? -0.189 -9.268 -16.952 1.00 88.56 95 ASP A CA 1
ATOM 702 C C . ASP A 1 95 ? 0.312 -7.937 -16.359 1.00 88.56 95 ASP A C 1
ATOM 704 O O . ASP A 1 95 ? 0.119 -6.845 -16.895 1.00 88.56 95 ASP A O 1
ATOM 708 N N . ALA A 1 96 ? 0.878 -8.028 -15.154 1.00 88.81 96 ALA A N 1
ATOM 709 C CA . ALA A 1 96 ? 1.333 -6.895 -14.367 1.00 88.81 96 ALA A CA 1
ATOM 710 C C . ALA A 1 96 ? 2.837 -6.984 -14.092 1.00 88.81 96 ALA A C 1
ATOM 712 O O . ALA A 1 96 ? 3.395 -8.061 -13.885 1.00 88.81 96 ALA A O 1
ATOM 713 N N . VAL A 1 97 ? 3.493 -5.829 -14.009 1.00 88.88 97 VAL A N 1
ATOM 714 C CA . VAL A 1 97 ? 4.904 -5.734 -13.621 1.00 88.88 97 VAL A CA 1
ATOM 715 C C . VAL A 1 97 ? 5.006 -5.731 -12.098 1.00 88.88 97 VAL A C 1
ATOM 717 O O . VAL A 1 97 ? 4.422 -4.871 -11.436 1.00 88.88 97 VAL A O 1
ATOM 720 N N . LEU A 1 98 ? 5.744 -6.681 -11.517 1.00 89.50 98 LEU A N 1
ATOM 721 C CA . LEU A 1 98 ? 5.971 -6.719 -10.072 1.00 89.50 98 LEU A CA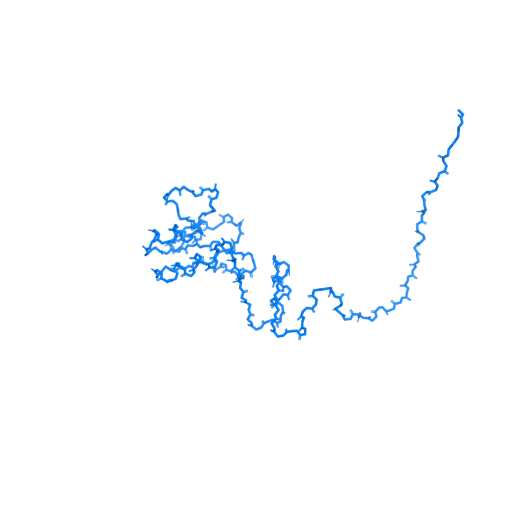 1
ATOM 722 C C . LEU A 1 98 ? 6.957 -5.622 -9.652 1.00 89.50 98 LEU A C 1
ATOM 724 O O . LEU A 1 98 ? 8.129 -5.664 -10.016 1.00 89.50 98 LEU A O 1
ATOM 728 N N . ALA A 1 99 ? 6.509 -4.690 -8.811 1.00 87.81 99 ALA A N 1
ATOM 729 C CA . ALA A 1 99 ? 7.392 -3.697 -8.214 1.00 87.81 99 ALA A CA 1
ATOM 730 C C . ALA A 1 99 ? 8.351 -4.349 -7.201 1.00 87.81 99 ALA A C 1
ATOM 732 O O . ALA A 1 99 ? 7.935 -4.948 -6.200 1.00 87.81 99 ALA A O 1
ATOM 733 N N . LEU A 1 100 ? 9.650 -4.196 -7.445 1.00 85.19 100 LEU A N 1
ATOM 734 C CA . LEU A 1 100 ? 10.716 -4.740 -6.620 1.00 85.19 100 LEU A CA 1
ATOM 735 C C . LEU A 1 100 ? 11.076 -3.808 -5.445 1.00 85.19 100 LEU A C 1
ATOM 737 O O . LEU A 1 100 ? 10.929 -2.581 -5.526 1.00 85.19 100 LEU A O 1
ATOM 741 N N . PRO A 1 101 ? 11.578 -4.364 -4.324 1.00 79.94 101 PRO A N 1
ATOM 742 C CA . PRO A 1 101 ? 12.202 -3.564 -3.277 1.00 79.94 101 PRO A CA 1
ATOM 743 C C . PRO A 1 101 ? 13.360 -2.727 -3.831 1.00 79.94 101 PRO A C 1
ATOM 745 O O . PRO A 1 101 ? 14.180 -3.220 -4.600 1.00 79.94 101 PRO A O 1
ATOM 748 N N . ARG A 1 102 ? 13.495 -1.480 -3.368 1.00 80.50 102 ARG A N 1
ATOM 749 C CA . ARG A 1 102 ? 14.590 -0.582 -3.789 1.00 80.50 102 ARG A CA 1
ATOM 750 C C . ARG A 1 102 ? 15.990 -1.162 -3.589 1.00 80.50 102 ARG A C 1
ATOM 752 O O . ARG A 1 102 ? 16.900 -0.790 -4.308 1.00 80.50 102 ARG A O 1
ATOM 759 N N . SER A 1 103 ? 16.166 -2.033 -2.598 1.00 82.00 103 SER A N 1
ATOM 760 C CA . SER A 1 103 ? 17.452 -2.672 -2.311 1.00 82.00 103 SER A CA 1
ATOM 761 C C . SER A 1 103 ? 17.864 -3.715 -3.352 1.00 82.00 103 SER A C 1
ATOM 763 O O . SER A 1 103 ? 19.005 -4.160 -3.318 1.00 82.00 103 SER A O 1
ATOM 765 N N . VAL A 1 104 ? 16.939 -4.151 -4.214 1.00 83.19 104 VAL A N 1
ATOM 766 C CA . VAL A 1 104 ? 17.190 -5.172 -5.242 1.00 83.19 104 VAL A CA 1
ATOM 767 C C . VAL A 1 104 ? 16.875 -4.693 -6.659 1.00 83.19 104 VAL A C 1
ATOM 769 O O . VAL A 1 104 ? 17.376 -5.291 -7.600 1.00 83.19 104 VAL A O 1
ATOM 772 N N . ALA A 1 105 ? 16.060 -3.646 -6.815 1.00 85.25 105 ALA A N 1
ATOM 773 C CA . ALA A 1 105 ? 15.709 -3.080 -8.113 1.00 85.25 105 ALA A CA 1
ATOM 774 C C . ALA A 1 105 ? 16.932 -2.437 -8.791 1.00 85.25 105 ALA A C 1
ATOM 776 O O . ALA A 1 105 ? 17.598 -1.583 -8.197 1.00 85.25 105 ALA A O 1
ATOM 777 N N . GLY A 1 106 ? 17.203 -2.834 -10.033 1.00 84.62 106 GLY A N 1
ATOM 778 C CA . GLY A 1 106 ? 18.147 -2.178 -10.927 1.00 84.62 106 GLY A CA 1
ATOM 779 C C . GLY A 1 106 ? 17.571 -0.924 -11.604 1.00 84.62 106 GLY A C 1
ATOM 780 O O . GLY A 1 106 ? 16.422 -0.552 -11.358 1.00 84.62 106 GLY A O 1
ATOM 781 N N . PRO A 1 107 ? 18.360 -0.254 -12.466 1.00 79.56 107 PRO A N 1
ATOM 782 C CA . PRO A 1 107 ? 17.949 0.976 -13.153 1.00 79.56 107 PRO A CA 1
ATOM 783 C C . PRO A 1 107 ? 16.687 0.833 -14.014 1.00 79.56 107 PRO A C 1
ATOM 785 O O . PRO A 1 107 ? 15.896 1.771 -14.079 1.00 79.56 107 PRO A O 1
ATOM 788 N N . ASP A 1 108 ? 16.499 -0.335 -14.631 1.00 82.88 108 ASP A N 1
ATOM 789 C CA . ASP A 1 108 ? 15.375 -0.629 -15.528 1.00 82.88 108 ASP A CA 1
ATOM 790 C C . ASP A 1 108 ? 14.215 -1.350 -14.817 1.00 82.88 108 ASP A C 1
ATOM 792 O O . ASP A 1 108 ? 13.166 -1.593 -15.414 1.00 82.88 108 ASP A O 1
ATOM 796 N N . ASP A 1 109 ? 14.382 -1.686 -13.534 1.00 85.56 109 ASP A N 1
ATOM 797 C CA . ASP A 1 109 ? 13.359 -2.381 -12.761 1.00 85.56 109 ASP A CA 1
ATOM 798 C C . ASP A 1 109 ? 12.332 -1.406 -12.181 1.00 85.56 109 ASP A C 1
ATOM 800 O O . ASP A 1 109 ? 12.646 -0.330 -11.653 1.00 85.56 109 ASP A O 1
ATOM 804 N N . LEU A 1 110 ? 11.071 -1.838 -12.179 1.00 85.56 110 LEU A N 1
ATOM 805 C CA . LEU A 1 110 ? 10.023 -1.127 -11.465 1.00 85.56 110 LEU A CA 1
ATOM 806 C C . LEU A 1 110 ? 10.234 -1.271 -9.954 1.00 85.56 110 LEU A C 1
ATOM 808 O O . LEU A 1 110 ? 10.352 -2.375 -9.426 1.00 85.56 110 LEU A O 1
ATOM 812 N N . SER A 1 111 ? 10.201 -0.157 -9.228 1.00 86.12 111 SER A N 1
ATOM 813 C CA . SER A 1 111 ? 10.224 -0.125 -7.763 1.00 86.12 111 SER A CA 1
ATOM 814 C C . SER A 1 111 ? 9.066 0.698 -7.210 1.00 86.12 111 SER A C 1
ATOM 816 O O . SER A 1 111 ? 8.469 1.511 -7.910 1.00 86.12 111 SER A O 1
ATOM 818 N N . LEU A 1 112 ? 8.799 0.573 -5.907 1.00 79.44 112 LEU A N 1
ATOM 819 C CA . LEU A 1 112 ? 7.828 1.420 -5.191 1.00 79.44 112 LEU A CA 1
ATOM 820 C C . LEU A 1 112 ? 8.335 2.857 -4.951 1.00 79.44 112 LEU A C 1
ATOM 822 O O . LEU A 1 112 ? 7.981 3.497 -3.960 1.00 79.44 112 LEU A O 1
ATOM 826 N N . SER A 1 113 ? 9.204 3.367 -5.825 1.00 83.25 113 SER A N 1
ATOM 827 C CA . SER A 1 113 ? 9.622 4.762 -5.807 1.00 83.25 113 SER A CA 1
ATOM 828 C C . SER A 1 113 ? 8.775 5.590 -6.776 1.00 83.25 113 SER A C 1
ATOM 830 O O . SER A 1 113 ? 8.535 5.145 -7.898 1.00 83.25 113 SER A O 1
ATOM 832 N N . PRO A 1 114 ? 8.374 6.821 -6.403 1.00 80.88 114 PRO A N 1
ATOM 833 C CA . PRO A 1 114 ? 7.622 7.686 -7.311 1.00 80.88 114 PRO A CA 1
ATOM 834 C C . PRO A 1 114 ? 8.331 7.928 -8.652 1.00 80.88 114 PRO A C 1
ATOM 836 O O . PRO A 1 114 ? 7.678 8.008 -9.684 1.00 80.88 114 PRO A O 1
ATOM 839 N N . ALA A 1 115 ? 9.664 8.023 -8.651 1.00 83.19 115 ALA A N 1
ATOM 840 C CA . ALA A 1 115 ? 10.447 8.243 -9.866 1.00 83.19 115 ALA A CA 1
ATOM 841 C C . ALA A 1 115 ? 10.382 7.049 -10.835 1.00 83.19 115 ALA A C 1
ATOM 843 O O . ALA A 1 115 ? 10.124 7.244 -12.019 1.00 83.19 115 ALA A O 1
ATOM 844 N N . SER A 1 116 ? 10.558 5.826 -10.325 1.00 83.50 116 SER A N 1
ATOM 845 C CA . SER A 1 116 ? 10.491 4.598 -11.130 1.00 83.50 116 SER A CA 1
ATOM 846 C C . SER A 1 116 ? 9.096 4.388 -11.725 1.00 83.50 116 SER A C 1
ATOM 848 O O . SER A 1 116 ? 8.970 4.102 -12.911 1.00 83.50 116 SER A O 1
ATOM 850 N N . ILE A 1 117 ? 8.039 4.644 -10.948 1.00 81.81 117 ILE A N 1
ATOM 851 C CA . ILE A 1 117 ? 6.656 4.551 -11.439 1.00 81.81 117 ILE A CA 1
ATOM 852 C C . ILE A 1 117 ? 6.377 5.560 -12.557 1.00 81.81 117 ILE A C 1
ATOM 854 O O . ILE A 1 117 ? 5.783 5.191 -13.564 1.00 81.81 117 ILE A O 1
ATOM 858 N N . ARG A 1 118 ? 6.836 6.816 -12.435 1.00 82.12 118 ARG A N 1
ATOM 859 C CA . ARG A 1 118 ? 6.667 7.809 -13.516 1.00 82.12 118 ARG A CA 1
ATOM 860 C C . ARG A 1 118 ? 7.357 7.378 -14.805 1.00 82.12 118 ARG A C 1
ATOM 862 O O . ARG A 1 118 ? 6.811 7.597 -15.883 1.00 82.12 118 ARG A O 1
ATOM 869 N N . ALA A 1 119 ? 8.539 6.775 -14.701 1.00 81.62 119 ALA A N 1
ATOM 870 C CA . ALA A 1 119 ? 9.274 6.290 -15.864 1.00 81.62 119 ALA A CA 1
ATOM 871 C C . ALA A 1 119 ? 8.556 5.123 -16.571 1.00 81.62 119 ALA A C 1
ATOM 873 O O . ALA A 1 119 ? 8.669 4.992 -17.784 1.00 81.62 119 ALA A O 1
ATOM 874 N N . ALA A 1 120 ? 7.771 4.330 -15.837 1.00 73.81 120 ALA A N 1
ATOM 875 C CA . ALA A 1 120 ? 7.044 3.162 -16.340 1.00 73.81 120 ALA A CA 1
ATOM 876 C C . ALA A 1 120 ? 5.611 3.460 -16.848 1.00 73.81 120 ALA A C 1
ATOM 878 O O . ALA A 1 120 ? 4.783 2.550 -16.924 1.00 73.81 120 ALA A O 1
ATOM 879 N N . SER A 1 121 ? 5.297 4.724 -17.163 1.00 65.38 121 SER A N 1
ATOM 880 C CA . SER A 1 121 ? 3.941 5.187 -17.511 1.00 65.38 121 SER A CA 1
ATOM 881 C C . SER A 1 121 ? 3.249 4.315 -18.574 1.00 65.38 121 SER A C 1
ATOM 883 O O . SER A 1 121 ? 3.809 4.067 -19.641 1.00 65.38 121 SER A O 1
ATOM 885 N N . GLY A 1 122 ? 2.008 3.891 -18.296 1.00 59.50 122 GLY A N 1
ATOM 886 C CA . GLY A 1 122 ? 1.170 3.086 -19.200 1.00 59.50 122 GLY A CA 1
ATOM 887 C C . GLY A 1 122 ? 1.180 1.571 -18.948 1.00 59.50 122 GLY A C 1
ATOM 888 O O . GLY A 1 122 ? 0.368 0.859 -19.536 1.00 59.50 122 GLY A O 1
ATOM 889 N N . ALA A 1 123 ? 2.042 1.062 -18.062 1.00 62.06 123 ALA A N 1
ATOM 890 C CA . ALA A 1 123 ? 2.037 -0.346 -17.655 1.00 62.06 123 ALA A CA 1
ATOM 891 C C . ALA A 1 123 ? 1.020 -0.628 -16.530 1.00 62.06 123 ALA A C 1
ATOM 893 O O . ALA A 1 123 ? 0.749 0.247 -15.703 1.00 62.06 123 ALA A O 1
ATOM 894 N N . ARG A 1 124 ? 0.505 -1.867 -16.448 1.00 66.81 124 ARG A N 1
ATOM 895 C CA . ARG A 1 124 ? -0.138 -2.409 -15.232 1.00 66.81 124 ARG A CA 1
ATOM 896 C C . ARG A 1 124 ? 0.945 -2.779 -14.219 1.00 66.81 124 ARG A C 1
ATOM 898 O O . ARG A 1 124 ? 1.916 -3.447 -14.577 1.00 66.81 124 ARG A O 1
ATOM 905 N N . ALA A 1 125 ? 0.775 -2.396 -12.954 1.00 72.00 125 ALA A N 1
ATOM 906 C CA . ALA A 1 125 ? 1.770 -2.645 -11.911 1.00 72.00 125 ALA A CA 1
ATOM 907 C C . ALA A 1 125 ? 1.183 -3.443 -10.740 1.00 72.00 125 ALA A C 1
ATOM 909 O O . ALA A 1 125 ? 0.199 -3.049 -10.113 1.00 72.00 125 ALA A O 1
ATOM 910 N N . ALA A 1 126 ? 1.830 -4.551 -10.384 1.00 67.94 126 ALA A N 1
ATOM 911 C CA . ALA A 1 126 ? 1.565 -5.261 -9.142 1.00 67.94 126 ALA A CA 1
ATOM 912 C C . ALA A 1 126 ? 2.462 -4.685 -8.044 1.00 67.94 126 ALA A C 1
ATOM 914 O O . ALA A 1 126 ? 3.691 -4.738 -8.123 1.00 67.94 126 ALA A O 1
ATOM 915 N N . SER A 1 127 ? 1.845 -4.142 -6.996 1.00 68.25 127 SER A N 1
ATOM 916 C CA . SER A 1 127 ? 2.562 -3.568 -5.861 1.00 68.25 127 SER A CA 1
ATOM 917 C C . SER A 1 127 ? 2.353 -4.422 -4.621 1.00 68.25 127 SER A C 1
ATOM 919 O O . SER A 1 127 ? 1.232 -4.778 -4.252 1.00 68.25 127 SER A O 1
ATOM 921 N N . ARG A 1 128 ? 3.448 -4.744 -3.933 1.00 71.94 128 ARG A N 1
ATOM 922 C CA . ARG A 1 128 ? 3.340 -5.243 -2.564 1.00 71.94 128 ARG A CA 1
ATOM 923 C C . ARG A 1 128 ? 2.885 -4.092 -1.685 1.00 71.94 128 ARG A C 1
ATOM 925 O O . ARG A 1 128 ? 3.490 -3.022 -1.718 1.00 71.94 128 ARG A O 1
ATOM 932 N N . VAL A 1 129 ? 1.854 -4.324 -0.889 1.00 64.19 129 VAL A N 1
ATOM 933 C CA . VAL A 1 129 ? 1.329 -3.312 0.025 1.00 64.19 129 VAL A CA 1
ATOM 934 C C . VAL A 1 129 ? 1.685 -3.658 1.468 1.00 64.19 129 VAL A C 1
ATOM 936 O O . VAL A 1 129 ? 1.875 -4.839 1.779 1.00 64.19 129 VAL A O 1
ATOM 939 N N . PRO A 1 130 ? 1.776 -2.663 2.370 1.00 63.78 130 PRO A N 1
ATOM 940 C CA . PRO A 1 130 ? 1.989 -2.918 3.790 1.00 63.78 130 PRO A CA 1
ATOM 941 C C . PRO A 1 130 ? 0.969 -3.922 4.333 1.00 63.78 130 PRO A C 1
ATOM 943 O O . PRO A 1 130 ? -0.203 -3.866 3.959 1.00 63.78 130 PRO A O 1
ATOM 946 N N . ALA A 1 131 ? 1.395 -4.798 5.247 1.00 55.91 131 ALA A N 1
ATOM 947 C CA . ALA A 1 131 ? 0.564 -5.873 5.807 1.00 55.91 131 ALA A CA 1
ATOM 948 C C . ALA A 1 131 ? -0.778 -5.382 6.394 1.00 55.91 131 ALA A C 1
ATOM 950 O O . ALA A 1 131 ? -1.770 -6.103 6.362 1.00 55.91 131 ALA A O 1
ATOM 951 N N . ALA A 1 132 ? -0.820 -4.135 6.865 1.00 53.00 132 ALA A N 1
ATOM 952 C CA . ALA A 1 132 ? -2.010 -3.477 7.394 1.00 53.00 132 ALA A CA 1
ATOM 953 C C . ALA A 1 132 ? -3.043 -3.037 6.333 1.00 53.00 132 ALA A C 1
ATOM 955 O O . ALA A 1 132 ? -4.155 -2.662 6.688 1.00 53.00 132 ALA A O 1
ATOM 956 N N . SER A 1 133 ? -2.709 -3.079 5.040 1.00 54.59 133 SER A N 1
ATOM 957 C CA . SER A 1 133 ? -3.556 -2.532 3.962 1.00 54.59 133 SER A CA 1
ATOM 958 C C . SER A 1 133 ? -4.667 -3.484 3.506 1.00 54.59 133 SER A C 1
ATOM 960 O O . SER A 1 133 ? -5.370 -3.190 2.546 1.00 54.59 133 SER A O 1
ATOM 962 N N . GLY A 1 134 ? -4.814 -4.648 4.148 1.00 50.72 134 GLY A N 1
ATOM 963 C CA . GLY A 1 134 ? -5.912 -5.580 3.879 1.00 50.72 134 GLY A CA 1
ATOM 964 C C . GLY A 1 134 ? -5.892 -6.250 2.501 1.00 50.72 134 GLY A C 1
ATOM 965 O O . GLY A 1 134 ? -6.895 -6.852 2.126 1.00 50.72 134 GLY A O 1
ATOM 966 N N . ALA A 1 135 ? -4.786 -6.182 1.749 1.00 59.00 135 ALA A N 1
ATOM 967 C CA . ALA A 1 135 ? -4.689 -6.807 0.431 1.00 59.00 135 ALA A CA 1
ATOM 968 C C . ALA A 1 135 ? -4.876 -8.320 0.514 1.00 59.00 135 ALA A C 1
ATOM 970 O O . ALA A 1 135 ? -3.978 -9.070 0.905 1.00 59.00 135 ALA A O 1
ATOM 971 N N . ARG A 1 136 ? -6.067 -8.764 0.128 1.00 51.62 136 ARG A N 1
ATOM 972 C CA . ARG A 1 136 ? -6.362 -10.161 -0.149 1.00 51.62 136 ARG A CA 1
ATOM 973 C C . ARG A 1 136 ? -6.129 -10.373 -1.636 1.00 51.62 136 ARG A C 1
ATOM 975 O O . ARG A 1 136 ? -6.781 -9.731 -2.451 1.00 51.62 136 ARG A O 1
ATOM 982 N N . ALA A 1 137 ? -5.179 -11.240 -1.968 1.00 45.56 137 ALA A N 1
ATOM 983 C CA . ALA A 1 137 ? -5.060 -11.740 -3.328 1.00 45.56 137 ALA A CA 1
ATOM 984 C C . ALA A 1 137 ? -6.348 -12.506 -3.661 1.00 45.56 137 ALA A C 1
ATOM 986 O O . ALA A 1 137 ? -6.752 -13.366 -2.872 1.00 45.56 137 ALA A O 1
ATOM 987 N N . ALA A 1 138 ? -7.000 -12.126 -4.759 1.00 47.41 138 ALA A N 1
ATOM 988 C CA . ALA A 1 138 ? -8.087 -12.897 -5.352 1.00 47.41 138 ALA A CA 1
ATOM 989 C C . ALA A 1 138 ? -7.565 -14.230 -5.910 1.00 47.41 138 ALA A C 1
ATOM 991 O O . ALA A 1 138 ? -6.378 -14.277 -6.324 1.00 47.41 138 ALA A O 1
#

Organism: NCBI:txid1408250

Foldseek 3Di:
DDDDDDDDDDDDDDPPPDPPPDPPDPDPQPCVPDLDHDDDDQVRLVNRPVPHPDGDDDDPPFQVVLVVLLVVLVAAEQEDAPPDPCLVVLCVVVVAAEADDPVPDDPQHHHSHSVSSNVVRPTHHYYYDHNSPPRDRD